Protein AF-X1E734-F1 (afdb_monomer)

Foldseek 3Di:
DPDDDDQDPDWDKDFDDDPNDTFWIKTFANPCPQVVDLVSVLVVCCVVPVVDDSVQSVVWDWDDDPGMIITTRDD

Solvent-accessible surface area (backbone atoms only — not comparable to full-atom values): 4517 Å² total; per-residue (Å²): 131,84,80,77,80,78,73,48,95,53,74,46,78,47,79,38,66,56,98,84,40,81,38,31,36,37,38,35,26,57,83,39,82,44,72,77,36,71,71,44,45,44,50,54,49,34,72,78,41,69,88,51,52,66,72,54,57,74,67,29,49,74,48,82,56,89,35,33,32,42,35,39,45,80,128

Nearest PDB structures (foldseek):
  6cj0-assembly1_B  TM=5.737E-01  e=1.797E-01  Pseudomonas aeruginosa
  8e4g-assembly1_P  TM=2.999E-01  e=9.280E+00  Escherichia phage T7
  6r21-assembly1_a  TM=2.731E-01  e=7.165E+00  Escherichia phage T7

Secondary structure (DSSP, 8-state):
-PPPPPPPSS-EEEEEEETTEEEEEEEE-TT-TTTT-HHHHHHHHHHH-TTS-HHHHHHSEEEE-SSEEEEE---

Organism: NCBI:txid412755

Structure (mmCIF, N/CA/C/O backbone):
data_AF-X1E734-F1
#
_entry.id   AF-X1E734-F1
#
loop_
_atom_site.group_PDB
_atom_site.id
_atom_site.type_symbol
_atom_site.label_atom_id
_atom_site.label_alt_id
_atom_site.label_comp_id
_atom_site.label_asym_id
_atom_site.label_entity_id
_atom_site.label_seq_id
_atom_site.pdbx_PDB_ins_code
_atom_site.Cartn_x
_atom_site.Cartn_y
_atom_site.Cartn_z
_atom_site.occupancy
_atom_site.B_iso_or_equiv
_atom_site.auth_seq_id
_atom_site.auth_comp_id
_atom_site.auth_asym_id
_atom_site.auth_atom_id
_atom_site.pdbx_PDB_model_num
ATOM 1 N N . MET A 1 1 ? 17.444 -23.080 -7.855 1.00 46.81 1 MET A N 1
ATOM 2 C CA . MET A 1 1 ? 17.300 -22.035 -8.888 1.00 46.81 1 MET A CA 1
ATOM 3 C C . MET A 1 1 ? 16.512 -20.923 -8.230 1.00 46.81 1 MET A C 1
ATOM 5 O O . MET A 1 1 ? 15.448 -21.230 -7.715 1.00 46.81 1 MET A O 1
ATOM 9 N N . ALA A 1 2 ? 17.071 -19.718 -8.108 1.00 49.75 2 ALA A N 1
ATOM 10 C CA . ALA A 1 2 ? 16.304 -18.577 -7.6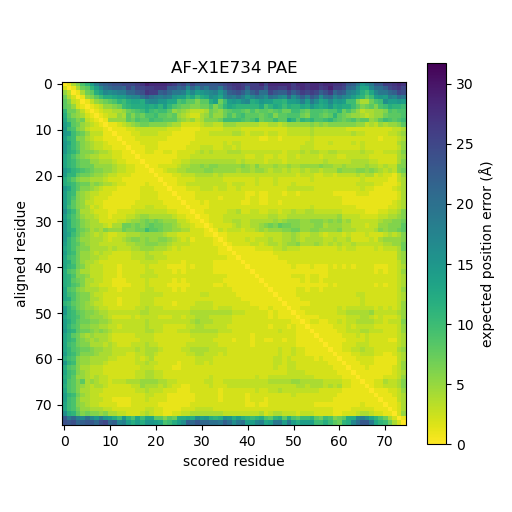16 1.00 49.75 2 ALA A CA 1
ATOM 11 C C . ALA A 1 2 ? 15.374 -18.143 -8.753 1.00 49.75 2 ALA A C 1
ATOM 13 O O . ALA A 1 2 ? 15.854 -17.835 -9.844 1.00 49.75 2 ALA A O 1
ATOM 14 N N . GLU A 1 3 ? 14.068 -18.243 -8.535 1.00 60.72 3 GLU A N 1
ATOM 15 C CA . GLU A 1 3 ? 13.065 -17.649 -9.416 1.00 60.72 3 GLU A CA 1
ATOM 16 C C . GLU A 1 3 ? 13.325 -16.140 -9.424 1.00 60.72 3 G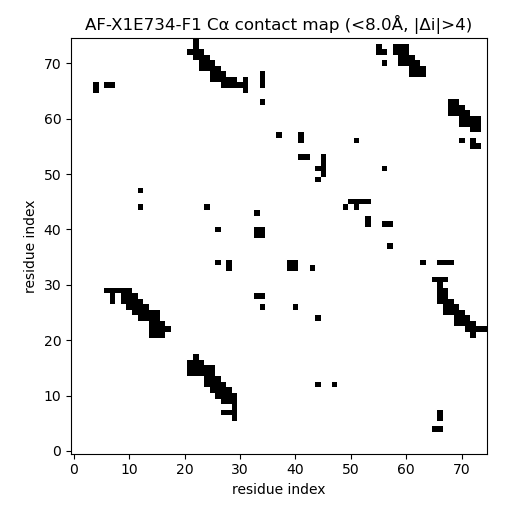LU A C 1
ATOM 18 O O . GLU A 1 3 ? 13.338 -15.509 -8.370 1.00 60.72 3 GLU A O 1
ATOM 23 N N . ILE A 1 4 ? 13.658 -15.583 -10.589 1.00 66.38 4 ILE A N 1
ATOM 24 C CA . ILE A 1 4 ? 13.839 -14.139 -10.733 1.00 66.38 4 ILE A CA 1
ATOM 25 C C . ILE A 1 4 ? 12.441 -13.538 -10.685 1.00 66.38 4 ILE A C 1
ATOM 27 O O . ILE A 1 4 ? 11.600 -13.868 -11.523 1.00 66.38 4 ILE A O 1
ATOM 31 N N . GLU A 1 5 ? 12.197 -12.692 -9.692 1.00 66.62 5 GLU A N 1
ATOM 32 C CA . GLU A 1 5 ? 10.941 -11.971 -9.562 1.00 66.62 5 GLU A CA 1
ATOM 33 C C . GLU A 1 5 ? 10.701 -11.126 -10.821 1.00 66.62 5 GLU A C 1
ATOM 35 O O . GLU A 1 5 ? 11.592 -10.414 -11.295 1.00 66.62 5 GLU A O 1
ATOM 40 N N . ALA A 1 6 ? 9.514 -11.248 -11.413 1.00 76.12 6 ALA A N 1
ATOM 41 C CA . ALA A 1 6 ? 9.180 -10.498 -12.613 1.00 76.12 6 ALA A CA 1
ATOM 42 C C . AL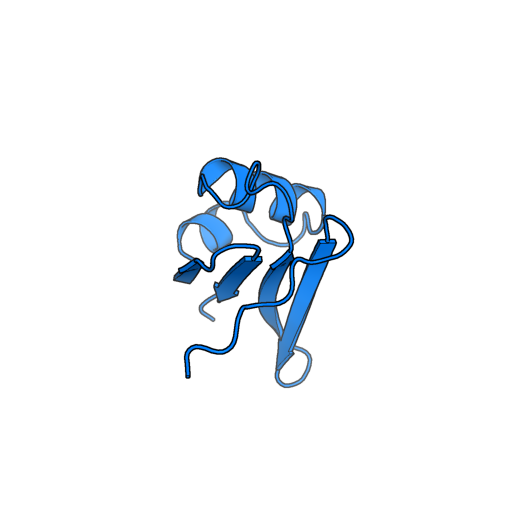A A 1 6 ? 9.015 -9.014 -12.263 1.00 76.12 6 ALA A C 1
ATOM 4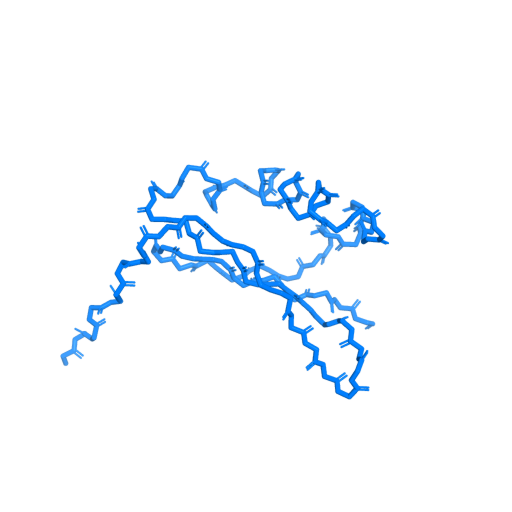4 O O . ALA A 1 6 ? 8.191 -8.662 -11.422 1.00 76.12 6 ALA A O 1
ATOM 45 N N . VAL A 1 7 ? 9.7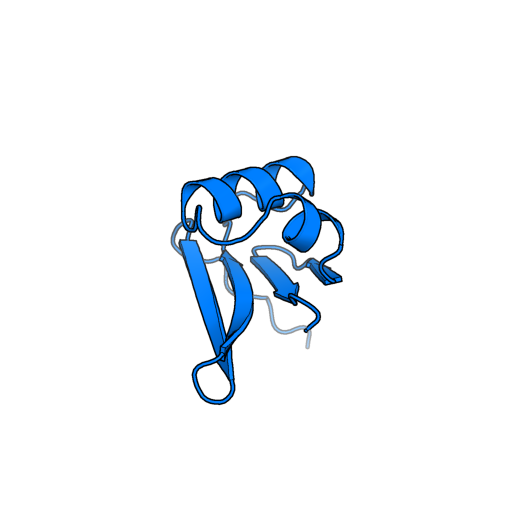72 -8.150 -12.943 1.00 82.56 7 VAL A N 1
ATOM 46 C CA . VAL A 1 7 ? 9.622 -6.694 -12.825 1.00 82.56 7 VAL A CA 1
ATOM 47 C C . VAL A 1 7 ? 8.203 -6.308 -13.270 1.00 82.56 7 VAL A C 1
ATOM 49 O O . VAL A 1 7 ? 7.824 -6.641 -14.400 1.00 82.56 7 VAL A O 1
ATOM 52 N N . PRO A 1 8 ? 7.411 -5.610 -12.437 1.00 82.56 8 PRO A N 1
ATOM 53 C CA . PRO A 1 8 ? 6.098 -5.121 -12.829 1.00 82.56 8 PRO A CA 1
ATOM 54 C C . PRO A 1 8 ? 6.205 -4.158 -14.019 1.00 82.56 8 PRO A C 1
ATOM 56 O O . PRO A 1 8 ? 7.193 -3.445 -14.183 1.00 82.56 8 PRO A O 1
ATOM 59 N N . ALA A 1 9 ? 5.180 -4.118 -14.870 1.00 86.38 9 ALA A N 1
ATOM 60 C CA . ALA A 1 9 ? 5.198 -3.263 -16.061 1.00 86.38 9 ALA A CA 1
ATOM 61 C C . ALA A 1 9 ? 4.971 -1.772 -15.745 1.00 86.38 9 ALA A C 1
ATOM 63 O O . ALA A 1 9 ? 5.353 -0.911 -16.536 1.00 86.38 9 ALA A O 1
ATOM 64 N N . ALA A 1 10 ? 4.318 -1.471 -14.621 1.00 90.50 10 ALA A N 1
ATOM 65 C CA . ALA A 1 10 ? 3.959 -0.123 -14.200 1.00 90.50 10 ALA A CA 1
ATOM 66 C C . ALA A 1 10 ? 3.798 -0.057 -12.676 1.00 90.50 10 ALA A C 1
ATOM 68 O O . ALA A 1 10 ? 3.650 -1.088 -12.020 1.00 90.50 10 ALA A O 1
ATOM 69 N N . PHE A 1 11 ? 3.798 1.164 -12.143 1.00 94.12 11 PHE A N 1
ATOM 70 C CA . PHE A 1 11 ? 3.416 1.415 -10.758 1.00 94.12 11 PHE A CA 1
ATOM 71 C C . PHE A 1 11 ? 1.927 1.116 -10.544 1.00 94.12 11 PHE A C 1
ATOM 73 O O . PHE A 1 11 ? 1.096 1.483 -11.381 1.00 94.12 11 PHE A O 1
ATOM 80 N N . GLY A 1 12 ? 1.581 0.490 -9.422 1.00 95.38 12 GLY A N 1
ATOM 81 C CA . GLY A 1 12 ? 0.194 0.169 -9.097 1.00 95.38 12 GLY A CA 1
ATOM 82 C C . GLY A 1 12 ? -0.022 -0.077 -7.612 1.00 95.38 12 GLY A C 1
ATOM 83 O O . GLY A 1 12 ? 0.888 -0.514 -6.917 1.00 95.38 12 GLY A O 1
ATOM 84 N N . ILE A 1 13 ? -1.239 0.200 -7.138 1.00 96.94 13 ILE A N 1
ATOM 85 C CA . ILE A 1 13 ? -1.667 -0.075 -5.762 1.00 96.94 13 ILE A CA 1
ATOM 86 C C . ILE A 1 13 ? -2.937 -0.920 -5.814 1.00 96.94 13 ILE A C 1
ATOM 88 O O . ILE A 1 13 ? -3.971 -0.458 -6.303 1.00 96.94 13 ILE A O 1
ATOM 92 N N . ALA A 1 14 ? -2.861 -2.146 -5.309 1.00 96.69 14 ALA A N 1
ATOM 93 C CA . ALA A 1 14 ? -3.965 -3.094 -5.280 1.00 96.69 14 ALA A CA 1
ATOM 94 C C . ALA A 1 14 ? -4.368 -3.399 -3.825 1.00 96.69 14 ALA A C 1
ATOM 96 O O . ALA A 1 14 ? -3.510 -3.791 -3.037 1.00 96.69 14 ALA A O 1
ATOM 97 N N . PRO A 1 15 ? -5.644 -3.231 -3.445 1.00 96.44 15 PRO A N 1
ATOM 98 C CA . PRO A 1 15 ? -6.130 -3.581 -2.117 1.00 96.44 15 PRO A CA 1
ATOM 99 C C . PRO A 1 15 ? -6.350 -5.093 -1.996 1.00 96.44 15 PRO A C 1
ATOM 101 O O . PRO A 1 15 ? -6.770 -5.757 -2.947 1.00 96.44 15 PRO A O 1
ATOM 104 N N . TYR A 1 16 ? -6.124 -5.622 -0.798 1.00 94.56 16 TYR A N 1
ATOM 105 C CA . TYR A 1 16 ? -6.443 -6.994 -0.426 1.00 94.56 16 TYR A CA 1
ATOM 106 C C . TYR A 1 16 ? -7.689 -7.019 0.450 1.00 94.56 16 TYR A C 1
ATOM 108 O O . TYR A 1 16 ? -7.773 -6.290 1.440 1.00 94.56 16 TYR A O 1
ATOM 116 N N . TYR A 1 17 ? -8.632 -7.891 0.102 1.00 93.56 17 TYR A N 1
ATOM 117 C CA . TYR A 1 17 ? -9.847 -8.098 0.878 1.00 93.56 17 TYR A CA 1
ATOM 118 C C . TYR A 1 17 ? -9.958 -9.551 1.334 1.00 93.56 17 TYR A C 1
ATOM 120 O O . TYR A 1 17 ? -9.849 -10.464 0.514 1.00 93.56 17 TYR A O 1
ATOM 128 N N . GLU A 1 18 ? -10.257 -9.753 2.613 1.00 93.31 18 GLU A N 1
ATOM 129 C CA . GLU A 1 18 ? -10.661 -11.043 3.180 1.00 93.31 18 GLU A CA 1
ATOM 130 C C . GLU A 1 18 ? -12.078 -10.903 3.732 1.00 93.31 18 GLU A C 1
ATOM 132 O O . GLU A 1 18 ? -12.369 -9.971 4.477 1.00 93.31 18 GLU A O 1
ATOM 137 N N . ASP A 1 19 ? -12.994 -11.772 3.299 1.00 92.19 19 ASP A N 1
ATOM 138 C CA . ASP A 1 19 ? -14.417 -11.724 3.674 1.00 92.19 19 ASP A CA 1
ATOM 139 C C . ASP A 1 19 ? -15.081 -10.338 3.486 1.00 92.19 19 ASP A C 1
ATOM 141 O O . ASP A 1 19 ? -16.009 -9.954 4.198 1.00 92.19 19 ASP A O 1
ATOM 145 N N . GLY A 1 20 ? -14.612 -9.572 2.492 1.00 92.12 20 GLY A N 1
ATOM 146 C CA . GLY A 1 20 ? -15.091 -8.217 2.191 1.00 92.12 20 GLY A CA 1
ATOM 147 C C . GLY A 1 20 ? -14.504 -7.113 3.078 1.00 92.12 20 GLY A C 1
ATOM 148 O O . GLY A 1 20 ? -14.881 -5.952 2.926 1.00 92.12 20 GLY A O 1
ATOM 149 N N . ILE A 1 21 ? -13.576 -7.449 3.973 1.00 91.88 21 ILE A N 1
ATOM 150 C CA . ILE A 1 21 ? -12.856 -6.520 4.846 1.00 91.88 21 ILE A CA 1
ATOM 151 C C . ILE A 1 21 ? -11.507 -6.201 4.207 1.00 91.88 21 ILE A C 1
ATOM 153 O O . ILE A 1 21 ? -10.796 -7.105 3.779 1.00 91.88 21 ILE A O 1
ATOM 157 N N . LEU A 1 22 ? -11.157 -4.916 4.128 1.00 93.62 22 LEU A N 1
ATOM 158 C CA . LEU A 1 22 ? -9.841 -4.482 3.663 1.00 93.62 22 LEU A CA 1
ATOM 159 C C . LEU A 1 22 ? -8.781 -4.914 4.686 1.00 93.62 22 LEU A C 1
ATOM 161 O O . LEU A 1 22 ? -8.796 -4.439 5.817 1.00 93.62 22 LEU A O 1
ATOM 165 N N . VAL A 1 23 ? -7.868 -5.797 4.283 1.00 95.25 23 VAL A N 1
ATOM 166 C CA . VAL A 1 23 ? -6.807 -6.337 5.154 1.00 95.25 23 VAL A CA 1
ATOM 167 C C . VAL A 1 23 ? -5.411 -5.851 4.775 1.00 95.25 23 VAL A C 1
ATOM 169 O O . VAL A 1 23 ? -4.451 -6.069 5.512 1.00 95.25 23 VAL A O 1
ATOM 172 N N . GLY A 1 24 ? -5.258 -5.186 3.631 1.00 96.50 24 GLY A N 1
ATOM 173 C CA . GLY A 1 24 ? -3.942 -4.756 3.190 1.00 96.50 24 GLY A CA 1
ATOM 174 C C . GLY A 1 24 ? -3.887 -4.163 1.797 1.00 96.50 24 GLY A C 1
ATOM 175 O O . GLY A 1 24 ? -4.905 -3.983 1.133 1.00 96.50 24 GLY A O 1
ATOM 176 N N . PHE A 1 25 ? -2.663 -3.898 1.358 1.00 97.44 25 PHE A N 1
ATOM 177 C CA . PHE A 1 25 ? -2.341 -3.396 0.032 1.00 97.44 25 PHE A CA 1
ATOM 178 C C . PHE A 1 25 ? -1.080 -4.049 -0.507 1.00 97.44 25 PHE A C 1
ATOM 180 O O . PHE A 1 25 ? -0.146 -4.325 0.242 1.00 97.44 25 PHE A O 1
ATOM 187 N N . ARG A 1 26 ? -1.018 -4.184 -1.824 1.00 96.50 26 ARG A N 1
ATOM 188 C CA . ARG A 1 26 ? 0.215 -4.372 -2.574 1.00 96.50 26 ARG A CA 1
ATOM 189 C C . ARG A 1 26 ? 0.520 -3.127 -3.362 1.00 96.50 26 ARG A C 1
ATOM 191 O O . ARG A 1 26 ? -0.357 -2.614 -4.053 1.00 96.50 26 ARG A O 1
ATOM 198 N N . ILE A 1 27 ? 1.762 -2.674 -3.284 1.00 96.44 27 ILE A N 1
ATOM 199 C CA . ILE A 1 27 ? 2.279 -1.641 -4.173 1.00 96.44 27 ILE A CA 1
ATOM 200 C C . ILE A 1 27 ? 3.343 -2.272 -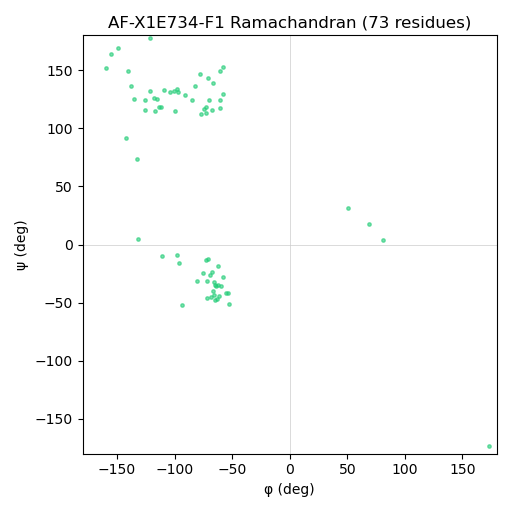5.052 1.00 96.44 27 ILE A C 1
ATOM 202 O O . ILE A 1 27 ? 4.364 -2.725 -4.542 1.00 96.44 27 ILE A O 1
ATOM 206 N N . ASP A 1 28 ? 3.109 -2.264 -6.356 1.00 96.12 28 ASP A N 1
ATOM 207 C CA . ASP A 1 28 ? 4.104 -2.603 -7.364 1.00 96.12 28 ASP A CA 1
ATOM 208 C C . ASP A 1 28 ? 4.840 -1.320 -7.780 1.00 96.12 28 ASP A C 1
ATOM 210 O O . ASP A 1 28 ? 4.215 -0.311 -8.105 1.00 96.12 28 ASP A O 1
ATOM 214 N N . ASP A 1 29 ? 6.171 -1.344 -7.759 1.00 93.81 29 ASP A N 1
ATOM 215 C CA . ASP A 1 29 ? 7.043 -0.203 -8.048 1.00 93.81 29 ASP A CA 1
ATOM 216 C C . ASP A 1 29 ? 8.289 -0.676 -8.817 1.00 93.81 29 ASP A C 1
ATOM 218 O O . ASP A 1 29 ? 9.302 -1.039 -8.210 1.00 93.81 29 ASP A O 1
ATOM 222 N N . PRO A 1 30 ? 8.239 -0.662 -10.163 1.00 90.44 30 PRO A N 1
ATOM 223 C CA . PRO A 1 30 ? 9.323 -1.160 -11.013 1.00 90.44 30 PRO A CA 1
ATOM 224 C C . PRO A 1 30 ? 10.667 -0.457 -10.783 1.00 90.44 30 PRO A C 1
ATOM 226 O O . PRO A 1 30 ? 11.725 -1.039 -11.022 1.00 90.44 30 PRO A O 1
ATOM 229 N N . GLU A 1 31 ? 10.637 0.805 -10.342 1.00 90.06 31 GLU A N 1
ATOM 230 C CA . GLU A 1 31 ? 11.830 1.636 -10.140 1.00 90.06 31 GLU A CA 1
ATOM 231 C C . GLU A 1 31 ? 12.329 1.619 -8.684 1.00 90.06 31 GLU A C 1
ATOM 233 O O . GLU A 1 31 ? 13.465 2.015 -8.392 1.00 90.06 31 GLU A O 1
ATOM 238 N N . GLY A 1 32 ? 11.494 1.163 -7.749 1.00 88.19 32 GLY A N 1
ATOM 239 C CA . GLY A 1 32 ? 11.772 1.174 -6.316 1.00 88.19 32 GLY A CA 1
ATOM 240 C C . GLY A 1 32 ? 11.792 2.580 -5.695 1.00 88.19 32 GLY A C 1
ATOM 241 O O . GLY A 1 32 ? 12.390 2.779 -4.635 1.00 88.19 32 GLY A O 1
ATOM 242 N N . SER A 1 33 ? 11.223 3.585 -6.362 1.00 90.06 33 SER A N 1
ATOM 243 C CA . SER A 1 33 ? 11.246 4.985 -5.914 1.00 90.06 33 SER A CA 1
ATOM 244 C C . SER A 1 33 ? 10.343 5.252 -4.694 1.00 90.06 33 SER A C 1
ATOM 246 O O . SER A 1 33 ? 10.671 6.073 -3.828 1.00 90.06 33 SER A O 1
ATOM 248 N N . VAL A 1 34 ? 9.245 4.508 -4.582 1.00 90.44 34 VAL A N 1
ATOM 249 C CA . VAL A 1 34 ? 8.236 4.565 -3.523 1.00 90.44 34 VAL A CA 1
ATOM 250 C C . VAL A 1 34 ? 8.557 3.546 -2.435 1.00 90.44 34 VAL A C 1
ATOM 252 O O . VAL A 1 34 ? 8.690 3.913 -1.265 1.00 90.44 34 VAL A O 1
ATOM 255 N N . ILE A 1 35 ? 8.764 2.278 -2.796 1.00 91.94 35 ILE A N 1
ATOM 256 C CA . ILE A 1 35 ? 8.798 1.175 -1.817 1.00 91.94 35 ILE A CA 1
ATOM 257 C C . ILE A 1 35 ? 10.044 1.173 -0.921 1.00 91.94 35 ILE A C 1
ATOM 259 O O . ILE A 1 35 ? 10.071 0.510 0.109 1.00 91.94 35 ILE A O 1
ATOM 263 N N . ARG A 1 36 ? 11.076 1.965 -1.241 1.00 91.50 36 ARG A N 1
ATOM 264 C CA . ARG A 1 36 ? 12.286 2.102 -0.405 1.00 91.50 36 ARG A CA 1
ATOM 265 C C . ARG A 1 36 ? 12.075 2.904 0.878 1.00 91.50 36 ARG A C 1
ATOM 267 O O . ARG A 1 36 ? 12.959 2.915 1.736 1.00 91.50 36 ARG A O 1
ATOM 274 N N . LYS A 1 37 ? 10.960 3.629 1.011 1.00 94.00 37 LYS A N 1
ATOM 275 C CA . LYS A 1 37 ? 10.679 4.471 2.181 1.00 94.00 37 LYS A CA 1
ATOM 276 C C . LYS A 1 37 ? 9.250 4.277 2.654 1.00 94.00 37 LYS A C 1
ATOM 278 O O . LYS A 1 37 ? 8.307 4.570 1.929 1.00 94.00 37 LYS A O 1
ATOM 283 N N . ARG A 1 38 ? 9.094 3.937 3.935 1.00 93.94 38 ARG A N 1
ATOM 284 C CA . ARG A 1 38 ? 7.777 3.81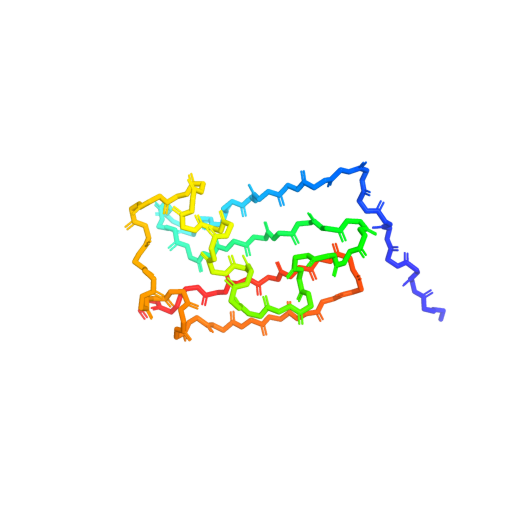4 4.573 1.00 93.94 38 ARG A CA 1
ATOM 285 C C . ARG A 1 38 ? 6.913 5.068 4.415 1.00 93.94 38 ARG A C 1
ATOM 287 O O . ARG A 1 38 ? 5.736 4.948 4.124 1.00 93.94 38 ARG A O 1
ATOM 294 N N . ALA A 1 39 ? 7.493 6.259 4.559 1.00 95.19 39 ALA A N 1
ATOM 295 C CA . ALA A 1 39 ? 6.750 7.511 4.401 1.00 95.19 39 ALA A CA 1
ATOM 296 C C . ALA A 1 39 ? 6.130 7.664 2.998 1.00 95.19 39 ALA A C 1
ATOM 298 O O . ALA A 1 39 ? 5.016 8.163 2.885 1.00 95.19 39 ALA A O 1
ATOM 299 N N . ASN A 1 40 ? 6.817 7.193 1.950 1.00 95.88 40 ASN A N 1
ATOM 300 C CA . ASN A 1 40 ? 6.300 7.231 0.582 1.00 95.88 40 ASN A CA 1
ATOM 301 C C . ASN A 1 40 ? 5.166 6.212 0.409 1.00 95.88 40 ASN A C 1
ATOM 303 O O . ASN A 1 40 ? 4.115 6.565 -0.099 1.00 95.88 40 ASN A O 1
ATOM 307 N N . ILE A 1 41 ? 5.351 4.981 0.901 1.00 96.06 41 ILE A N 1
ATOM 308 C CA . ILE A 1 41 ? 4.316 3.931 0.916 1.00 96.06 41 ILE A CA 1
ATOM 309 C C . ILE A 1 41 ? 3.029 4.447 1.574 1.00 96.06 41 ILE A C 1
ATOM 311 O O . ILE A 1 41 ? 1.949 4.346 1.000 1.00 96.06 41 ILE A O 1
ATOM 315 N N . VAL A 1 42 ? 3.151 5.030 2.771 1.00 96.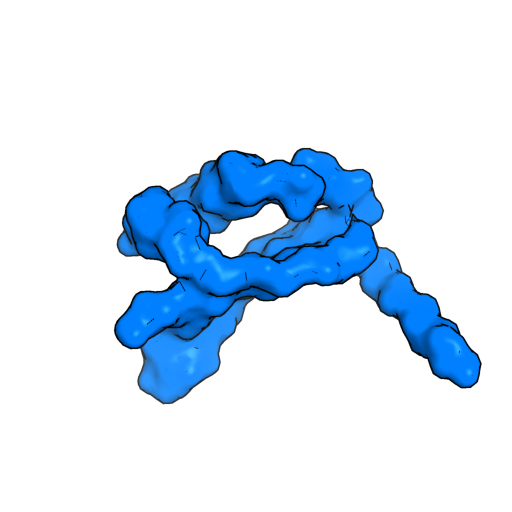62 42 VAL A N 1
ATOM 316 C CA . VAL A 1 42 ? 2.020 5.584 3.527 1.00 96.62 42 VAL A CA 1
ATOM 317 C C . VAL A 1 42 ? 1.340 6.713 2.750 1.00 96.62 42 VAL A C 1
ATOM 319 O O . VAL A 1 42 ? 0.115 6.737 2.672 1.00 96.62 42 VAL A O 1
ATOM 322 N N . ALA A 1 43 ? 2.117 7.626 2.160 1.00 96.25 43 ALA A N 1
ATOM 323 C CA . ALA A 1 43 ? 1.581 8.740 1.383 1.00 96.25 43 ALA A CA 1
ATOM 324 C C . ALA A 1 43 ? 0.819 8.267 0.135 1.00 96.25 43 ALA A C 1
ATOM 326 O O . ALA A 1 43 ? -0.301 8.717 -0.085 1.00 96.25 43 ALA A O 1
ATOM 327 N N . GLU A 1 44 ? 1.386 7.335 -0.635 1.00 96.81 44 GLU A N 1
ATOM 328 C CA . GLU A 1 44 ? 0.770 6.804 -1.857 1.00 96.81 44 GLU A CA 1
ATOM 329 C C . GLU A 1 44 ? -0.516 6.022 -1.557 1.00 96.81 44 GLU A C 1
ATOM 331 O O . GLU A 1 44 ? -1.535 6.232 -2.217 1.00 96.81 44 GLU A O 1
ATOM 336 N N . ILE A 1 45 ? -0.521 5.177 -0.515 1.00 96.25 45 ILE A N 1
ATOM 337 C CA . ILE A 1 45 ? -1.742 4.464 -0.110 1.00 96.25 45 ILE A CA 1
ATOM 338 C C . ILE A 1 45 ? -2.801 5.450 0.370 1.00 96.25 45 ILE A C 1
ATOM 340 O O . ILE A 1 45 ? -3.935 5.365 -0.082 1.00 96.25 45 ILE A O 1
ATOM 344 N N . HIS A 1 46 ? -2.459 6.400 1.243 1.00 96.12 46 HIS A N 1
ATOM 345 C CA . HIS A 1 46 ? -3.438 7.356 1.765 1.00 96.12 46 HIS A CA 1
ATOM 346 C C . HIS A 1 46 ? -3.978 8.294 0.674 1.00 96.12 46 HIS A C 1
ATOM 348 O O . HIS A 1 46 ? -5.139 8.691 0.712 1.00 96.12 46 HIS A O 1
ATOM 354 N N . GLN A 1 47 ? -3.163 8.635 -0.327 1.00 96.06 47 GLN A N 1
ATOM 355 C CA . GLN A 1 47 ? -3.613 9.406 -1.482 1.00 96.06 47 GLN A CA 1
ATOM 356 C C . GLN A 1 47 ? -4.614 8.620 -2.343 1.00 96.06 47 GLN A C 1
ATOM 358 O O . GLN A 1 47 ? -5.580 9.208 -2.832 1.00 96.06 47 GLN A O 1
ATOM 363 N N . ALA A 1 48 ? -4.389 7.317 -2.542 1.00 95.88 48 ALA A N 1
ATOM 364 C CA . ALA A 1 48 ? -5.268 6.455 -3.332 1.00 95.88 48 ALA A CA 1
ATOM 365 C C . ALA A 1 48 ? -6.511 5.970 -2.557 1.00 95.88 48 ALA A C 1
ATOM 367 O O . ALA A 1 48 ? -7.571 5.807 -3.160 1.00 95.88 48 ALA A O 1
ATOM 368 N N . TYR A 1 49 ? -6.386 5.792 -1.240 1.00 95.62 49 TYR A N 1
ATOM 369 C CA . TYR A 1 49 ? -7.406 5.286 -0.313 1.00 95.62 49 TYR A CA 1
ATOM 370 C C . TYR A 1 49 ? -7.487 6.188 0.936 1.00 95.62 49 TYR A C 1
ATOM 372 O O . TYR A 1 49 ? -7.004 5.812 2.013 1.00 95.62 49 TYR A O 1
ATOM 380 N N . PRO A 1 50 ? -8.067 7.402 0.820 1.00 95.06 50 PRO A N 1
ATOM 381 C CA . PRO A 1 50 ? -8.116 8.383 1.911 1.00 95.06 50 PRO A CA 1
ATOM 382 C C . PRO A 1 50 ? -8.893 7.922 3.149 1.00 95.06 50 PRO A C 1
ATOM 384 O O . PRO A 1 50 ? -8.741 8.498 4.226 1.00 95.06 50 PRO A O 1
ATOM 387 N N . GLU A 1 51 ? -9.742 6.904 3.003 1.00 93.31 51 GLU A N 1
ATOM 388 C CA . GLU A 1 51 ? -10.480 6.262 4.087 1.00 93.31 51 GLU A CA 1
ATOM 389 C C . GLU A 1 51 ? -9.581 5.494 5.064 1.00 93.31 51 GLU A C 1
ATOM 391 O O . GLU A 1 51 ? -9.961 5.322 6.223 1.00 93.31 51 GLU A O 1
ATOM 396 N N . VAL A 1 52 ? -8.388 5.071 4.631 1.00 93.00 52 VAL A N 1
ATOM 397 C CA . VAL A 1 52 ? -7.419 4.402 5.503 1.00 93.00 52 VAL A CA 1
ATOM 398 C C . VAL A 1 52 ? -6.601 5.455 6.228 1.00 93.00 52 VAL A 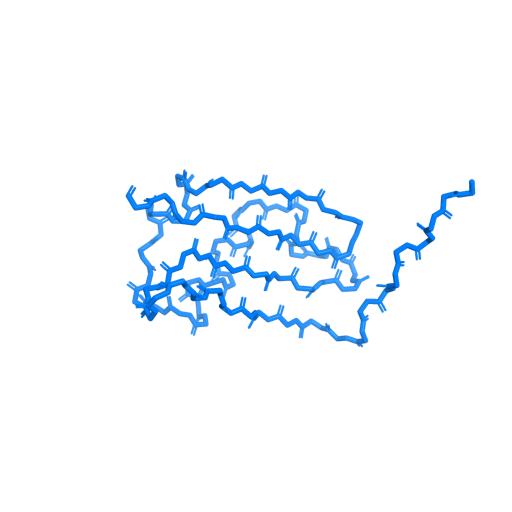C 1
ATOM 400 O O . VAL A 1 52 ? -5.975 6.330 5.620 1.00 93.00 52 VAL A O 1
ATOM 403 N N . SER A 1 53 ? -6.596 5.384 7.557 1.00 93.69 53 SER A N 1
ATOM 404 C CA . SER A 1 53 ? -5.909 6.391 8.355 1.00 93.69 53 SER A CA 1
ATOM 405 C C . SER A 1 53 ? -4.387 6.259 8.237 1.00 93.69 53 SER A C 1
ATOM 407 O O . SER A 1 53 ? -3.833 5.159 8.228 1.00 93.69 53 SER A O 1
ATOM 409 N N . ILE A 1 54 ? -3.686 7.396 8.227 1.00 94.12 54 ILE A N 1
ATOM 410 C CA . ILE A 1 54 ? -2.214 7.425 8.244 1.00 94.12 54 ILE A CA 1
ATOM 411 C C . ILE A 1 54 ? -1.670 6.632 9.440 1.00 94.12 54 ILE A C 1
ATOM 413 O O . ILE A 1 54 ? -0.735 5.855 9.282 1.00 94.12 54 ILE A O 1
ATOM 417 N N . GLY A 1 55 ? -2.289 6.770 10.618 1.00 93.88 55 GLY A N 1
ATOM 418 C CA . GLY A 1 55 ? -1.868 6.048 11.820 1.00 93.88 55 GLY A CA 1
ATOM 419 C C . GLY A 1 55 ? -1.982 4.528 11.680 1.00 93.88 55 GLY A C 1
ATOM 420 O O . GLY A 1 55 ? -1.135 3.799 12.189 1.00 93.88 55 GLY A O 1
ATOM 421 N N . GLU A 1 56 ? -2.984 4.029 10.961 1.00 93.25 56 GLU A N 1
ATOM 422 C CA . GLU A 1 56 ? -3.127 2.600 10.671 1.00 93.25 56 GLU A CA 1
ATOM 423 C C . GLU A 1 56 ? -2.022 2.115 9.723 1.00 93.25 56 GLU A C 1
ATOM 425 O O . GLU A 1 56 ? -1.341 1.133 10.018 1.00 93.25 56 GLU A O 1
ATOM 430 N N . LEU A 1 57 ? -1.739 2.871 8.658 1.00 94.38 57 LEU A N 1
ATOM 431 C CA . LEU A 1 57 ? -0.651 2.581 7.714 1.00 94.38 57 LEU A CA 1
ATOM 432 C C . LEU A 1 57 ? 0.739 2.652 8.368 1.00 94.38 57 LEU A C 1
ATOM 434 O O . LEU A 1 57 ? 1.637 1.868 8.050 1.00 94.38 57 LEU A O 1
ATOM 438 N N . GLU A 1 58 ? 0.945 3.564 9.315 1.00 93.94 58 GLU A N 1
ATOM 439 C CA . GLU A 1 58 ? 2.187 3.677 10.088 1.00 93.94 58 GLU A CA 1
ATOM 440 C C . GLU A 1 58 ? 2.401 2.512 11.061 1.00 93.94 58 GLU A C 1
ATOM 442 O O . GLU A 1 58 ? 3.550 2.170 11.348 1.00 93.94 58 GLU A O 1
ATOM 447 N N . ASN A 1 59 ? 1.326 1.863 11.514 1.00 92.75 59 ASN A N 1
ATOM 448 C CA . ASN A 1 59 ? 1.379 0.687 12.388 1.00 92.75 59 ASN A CA 1
ATOM 449 C C . ASN A 1 59 ? 1.239 -0.649 11.636 1.00 92.75 59 ASN A C 1
ATOM 451 O O . ASN A 1 59 ? 1.477 -1.708 12.220 1.00 92.75 59 ASN A O 1
ATOM 455 N N . ALA A 1 60 ? 0.905 -0.609 10.344 1.00 94.94 60 ALA A N 1
ATOM 456 C CA . ALA A 1 60 ? 0.789 -1.779 9.484 1.00 94.94 60 ALA A CA 1
ATOM 457 C C . ALA A 1 60 ? 2.093 -2.590 9.424 1.00 94.94 60 ALA A C 1
ATOM 459 O O . ALA A 1 60 ? 3.208 -2.065 9.569 1.00 94.94 60 ALA A O 1
ATOM 460 N N . ARG A 1 61 ? 1.974 -3.892 9.176 1.00 95.56 61 ARG A N 1
ATOM 461 C CA . ARG A 1 61 ? 3.144 -4.727 8.895 1.00 95.56 61 ARG A CA 1
ATOM 462 C C . ARG A 1 61 ? 3.513 -4.562 7.424 1.00 95.56 61 ARG A C 1
ATOM 464 O O . ARG A 1 61 ? 2.638 -4.549 6.573 1.00 95.56 61 ARG A O 1
ATOM 471 N N . VAL A 1 62 ? 4.806 -4.422 7.139 1.00 95.25 62 VAL A N 1
ATOM 472 C CA . VAL A 1 62 ? 5.305 -4.152 5.785 1.00 95.25 62 VAL A CA 1
ATOM 473 C C . VAL A 1 62 ? 6.347 -5.202 5.410 1.00 95.25 62 VAL A C 1
ATOM 475 O O . VAL A 1 62 ? 7.326 -5.377 6.140 1.00 95.25 62 VAL A O 1
ATOM 478 N N . ALA A 1 63 ? 6.131 -5.896 4.295 1.00 95.19 63 ALA A N 1
ATOM 479 C CA . ALA A 1 63 ? 7.051 -6.865 3.712 1.00 95.19 63 ALA A CA 1
ATOM 480 C C . ALA A 1 63 ? 7.596 -6.318 2.388 1.00 95.19 63 ALA A C 1
ATOM 482 O O . ALA A 1 63 ? 6.832 -6.045 1.468 1.00 95.19 63 ALA A O 1
ATOM 483 N N . TYR A 1 64 ? 8.914 -6.129 2.317 1.00 93.56 64 TYR A N 1
ATOM 484 C CA . TYR A 1 64 ? 9.589 -5.523 1.170 1.00 93.56 64 TYR A CA 1
ATOM 485 C C . TYR A 1 64 ? 10.158 -6.596 0.247 1.00 93.56 64 TYR A C 1
ATOM 487 O O . TYR A 1 64 ? 10.850 -7.505 0.710 1.00 93.56 64 TYR A O 1
ATOM 495 N N . PHE A 1 65 ? 9.921 -6.418 -1.045 1.00 92.31 65 PHE A N 1
ATOM 496 C CA . PHE A 1 65 ? 10.475 -7.216 -2.130 1.00 92.31 65 PHE A CA 1
ATOM 497 C C . PHE A 1 65 ? 11.253 -6.311 -3.089 1.00 92.31 65 PHE A C 1
ATOM 499 O O . PHE A 1 65 ? 11.322 -5.094 -2.893 1.00 92.31 65 PHE A O 1
ATOM 506 N N . ASP A 1 66 ? 11.863 -6.900 -4.118 1.00 89.69 66 ASP A N 1
ATOM 507 C CA . ASP A 1 66 ? 12.732 -6.152 -5.030 1.00 89.69 66 ASP A CA 1
ATOM 508 C C . ASP A 1 66 ? 11.951 -5.097 -5.833 1.00 89.69 66 ASP A C 1
ATOM 510 O O . ASP A 1 66 ? 12.467 -4.001 -6.070 1.00 89.69 66 ASP A O 1
ATOM 514 N N . TYR A 1 67 ? 10.698 -5.400 -6.198 1.00 92.38 67 TYR A N 1
ATOM 515 C CA . TYR A 1 67 ? 9.852 -4.534 -7.033 1.00 92.38 67 TYR A CA 1
ATOM 516 C C . TYR A 1 67 ? 8.442 -4.304 -6.494 1.00 92.38 67 TYR A C 1
ATOM 518 O O . TYR A 1 67 ? 7.619 -3.687 -7.170 1.00 92.38 67 TYR A O 1
ATOM 526 N N . HIS A 1 68 ? 8.136 -4.802 -5.301 1.00 94.25 68 HIS A N 1
ATOM 527 C CA . HIS A 1 68 ? 6.854 -4.542 -4.665 1.00 94.25 68 HIS A CA 1
ATOM 528 C C . HIS A 1 68 ? 6.966 -4.531 -3.143 1.00 94.25 68 HIS A C 1
ATOM 530 O O . HIS A 1 68 ? 7.989 -4.887 -2.554 1.00 94.25 68 HIS A O 1
ATOM 536 N N . VAL A 1 69 ? 5.898 -4.090 -2.495 1.00 96.00 69 VAL A N 1
ATOM 537 C CA . VAL A 1 69 ? 5.744 -4.167 -1.048 1.00 96.00 69 VAL A CA 1
ATOM 538 C C . VAL A 1 69 ? 4.324 -4.597 -0.719 1.00 96.00 69 VAL A C 1
ATOM 540 O O . VAL A 1 69 ? 3.367 -4.080 -1.298 1.00 96.00 69 VAL A O 1
ATOM 543 N N . ASP A 1 70 ? 4.202 -5.519 0.227 1.00 96.56 70 ASP A N 1
ATOM 544 C CA . ASP A 1 70 ? 2.921 -5.891 0.815 1.00 96.56 70 ASP A CA 1
ATOM 545 C C . ASP A 1 70 ? 2.765 -5.196 2.172 1.00 96.56 70 ASP A C 1
ATOM 547 O O . ASP A 1 70 ? 3.670 -5.198 3.016 1.00 96.56 70 ASP A O 1
ATOM 551 N N . VAL A 1 71 ? 1.607 -4.580 2.375 1.00 96.81 71 VAL A N 1
ATOM 552 C CA . VAL A 1 71 ? 1.212 -3.853 3.580 1.00 96.81 71 VAL A CA 1
ATOM 553 C C . VAL A 1 71 ? 0.006 -4.561 4.183 1.00 96.81 71 VAL A C 1
ATOM 555 O O . VAL A 1 71 ? -1.058 -4.573 3.580 1.00 96.81 71 VAL A O 1
ATOM 558 N N . GLU A 1 72 ? 0.154 -5.129 5.376 1.00 96.75 72 GLU A N 1
ATOM 559 C CA . GLU A 1 72 ? -0.926 -5.783 6.127 1.00 96.75 72 GLU A CA 1
ATOM 560 C C . GLU A 1 72 ? -1.462 -4.814 7.196 1.00 96.75 72 GLU A C 1
ATOM 562 O O . GLU A 1 72 ? -0.746 -4.452 8.143 1.00 96.75 72 GLU A O 1
ATOM 567 N N . LEU A 1 73 ? -2.723 -4.404 7.050 1.00 92.56 73 LEU A N 1
ATOM 568 C CA . LEU A 1 73 ? -3.463 -3.632 8.045 1.00 92.56 73 LEU A CA 1
ATOM 569 C C . LEU A 1 73 ? -3.895 -4.609 9.143 1.00 92.56 73 LEU A C 1
ATOM 571 O O . LEU A 1 73 ? -4.676 -5.528 8.906 1.00 92.56 73 LEU A O 1
ATOM 575 N N . ARG A 1 74 ? -3.345 -4.475 10.352 1.00 71.19 74 ARG A N 1
ATOM 576 C CA . ARG A 1 74 ? -3.799 -5.295 11.482 1.00 71.19 74 ARG A CA 1
ATOM 577 C C . ARG A 1 74 ? -5.173 -4.798 11.924 1.00 71.19 74 ARG A C 1
ATOM 579 O O . ARG A 1 74 ? -5.258 -3.697 12.459 1.00 71.19 74 ARG A O 1
ATOM 586 N N . SER A 1 75 ? -6.195 -5.626 11.726 1.00 58.50 75 SER A N 1
ATOM 587 C CA . SER A 1 75 ? -7.486 -5.535 12.421 1.00 58.50 75 SER A CA 1
ATOM 588 C C . SER A 1 75 ? -7.332 -5.721 13.928 1.00 58.50 75 SER A C 1
ATOM 590 O O . SER A 1 75 ? -6.582 -6.655 14.308 1.00 58.50 75 SER A O 1
#

Radius of gyration: 12.41 Å; Cα contacts (8 Å, |Δi|>4): 122; chains: 1; bounding box: 32×31×28 Å

pLDDT: mean 90.37, std 10.67, range [46.81, 97.44]

Mean predicted aligned error: 4.49 Å

Sequence (75 aa):
MAEIEAVPAAFGIAPYYEDGILVGFRIDDPEGSVIRKRANIVAEIHQAYPEVSIGELENARVAYFDYHVDVELRS